Protein AF-A0A9J6D4Z3-F1 (afdb_monomer_lite)

pLDDT: mean 75.04, std 17.26, range [39.91, 96.88]

Radius of gyration: 30.65 Å; chains: 1; bounding box: 66×46×68 Å

Organism: Rhipicephalus microplus (NCBI:txid6941)

Secondary structure (DSSP, 8-state):
-PPP----HHHHHHHHHHHHHT--HHHHHHHHHHTTPPPPTT-SS--S--TTHHHHHHHHHHHHHHHHHHHHTT--S---HHHHHTTTTTS--S----HHHHHHHHHTT-S-------------------HHHHHHHHHHHHHHHHHTT-GGGGSS--

Structure (mmCIF, N/CA/C/O backbone):
data_AF-A0A9J6D4Z3-F1
#
_entry.id   AF-A0A9J6D4Z3-F1
#
loop_
_atom_site.group_PDB
_atom_site.id
_atom_site.type_symbol
_atom_site.label_atom_id
_atom_site.label_alt_id
_atom_site.label_comp_id
_atom_site.label_asym_id
_atom_site.label_entity_id
_atom_site.label_seq_id
_atom_site.pdbx_PDB_ins_code
_atom_site.Cartn_x
_atom_site.Cartn_y
_atom_site.Cartn_z
_atom_site.occupancy
_atom_site.B_iso_or_equiv
_atom_site.auth_seq_id
_atom_site.auth_comp_id
_atom_site.auth_asym_id
_atom_site.auth_atom_id
_atom_site.pdbx_PDB_model_num
ATOM 1 N N . MET A 1 1 ? -3.304 27.125 -23.937 1.00 50.19 1 MET A N 1
ATOM 2 C CA . MET A 1 1 ? -2.753 26.036 -24.771 1.00 50.19 1 MET A CA 1
ATOM 3 C C . MET A 1 1 ? -2.036 25.082 -23.822 1.00 50.19 1 MET A C 1
ATOM 5 O O . MET A 1 1 ? -0.996 25.452 -23.295 1.00 50.19 1 MET A O 1
ATOM 9 N N . GLY A 1 2 ? -2.666 23.962 -23.455 1.00 67.94 2 GLY A N 1
ATOM 10 C CA . GLY A 1 2 ? -2.079 22.982 -22.531 1.00 67.94 2 GLY A CA 1
ATOM 11 C C . GLY A 1 2 ? -1.105 22.073 -23.277 1.00 67.94 2 GLY A C 1
ATOM 12 O O . GLY A 1 2 ? -1.383 21.699 -24.413 1.00 67.94 2 GLY A O 1
ATOM 13 N N . LYS A 1 3 ? 0.045 21.757 -22.677 1.00 78.38 3 LYS A N 1
ATOM 14 C CA . LYS A 1 3 ? 0.968 20.759 -23.231 1.00 78.38 3 LYS A CA 1
ATOM 15 C C . LYS A 1 3 ? 0.417 19.370 -22.903 1.00 78.38 3 LYS A C 1
ATOM 17 O O . LYS A 1 3 ? 0.170 19.091 -21.733 1.00 78.38 3 LYS A O 1
ATOM 22 N N . LEU A 1 4 ? 0.217 18.534 -23.919 1.00 71.75 4 LEU A N 1
ATOM 23 C CA . LEU A 1 4 ? -0.018 17.103 -23.739 1.00 71.75 4 LEU A CA 1
ATOM 24 C C . LEU A 1 4 ? 1.336 16.418 -23.559 1.00 71.75 4 LEU A C 1
ATOM 26 O O . LEU A 1 4 ? 2.233 16.603 -24.380 1.00 71.75 4 LEU A O 1
ATOM 30 N N . PHE A 1 5 ? 1.477 15.663 -22.475 1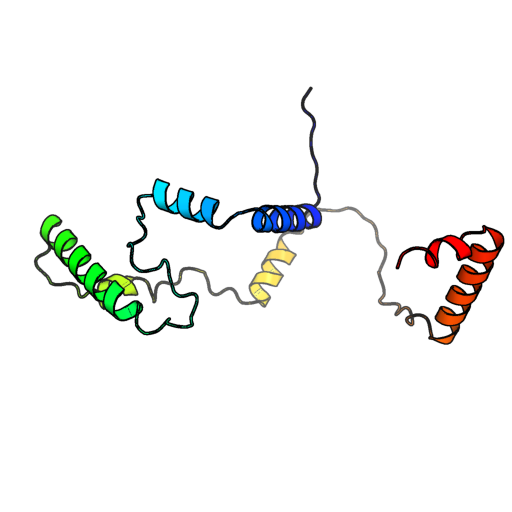.00 82.88 5 PHE A N 1
ATOM 31 C CA . PHE A 1 5 ? 2.628 14.804 -22.233 1.00 82.88 5 PHE A CA 1
ATOM 32 C C . PHE A 1 5 ? 2.189 13.366 -22.490 1.00 82.88 5 PHE A C 1
ATOM 34 O O . PHE A 1 5 ? 1.307 12.861 -21.801 1.00 82.88 5 PHE A O 1
ATOM 41 N N . SER A 1 6 ? 2.776 12.735 -23.502 1.00 88.19 6 SER A N 1
ATOM 42 C CA . SER A 1 6 ? 2.633 11.307 -23.773 1.00 88.19 6 SER A CA 1
ATOM 43 C C . SER A 1 6 ? 3.906 10.603 -23.319 1.00 88.19 6 SER A C 1
ATOM 45 O O . SER A 1 6 ? 4.999 10.994 -23.730 1.00 88.19 6 SER A O 1
ATOM 47 N N . ILE A 1 7 ? 3.759 9.591 -22.472 1.00 92.31 7 ILE A N 1
ATOM 48 C CA . ILE A 1 7 ? 4.829 8.694 -22.035 1.00 92.31 7 ILE A CA 1
ATOM 49 C C . ILE A 1 7 ? 4.406 7.267 -22.388 1.00 92.31 7 ILE A C 1
ATOM 51 O O . ILE A 1 7 ? 3.217 6.950 -22.345 1.00 92.31 7 ILE A O 1
ATOM 55 N N . ASP A 1 8 ? 5.354 6.433 -22.797 1.00 94.25 8 ASP A N 1
ATOM 56 C CA . ASP A 1 8 ? 5.100 5.019 -23.053 1.00 94.25 8 ASP A CA 1
ATOM 57 C C . ASP A 1 8 ? 4.963 4.234 -21.734 1.00 94.25 8 ASP A C 1
ATOM 59 O O . ASP A 1 8 ? 5.244 4.732 -20.636 1.00 94.25 8 ASP A O 1
ATOM 63 N N . LEU A 1 9 ? 4.482 2.990 -21.820 1.00 95.31 9 LEU A N 1
ATOM 64 C CA . LEU A 1 9 ? 4.280 2.152 -20.636 1.00 95.31 9 LEU A CA 1
ATOM 65 C C . LEU A 1 9 ? 5.600 1.918 -19.887 1.00 95.31 9 LEU A C 1
ATOM 67 O O . LEU A 1 9 ? 5.646 2.033 -18.664 1.00 95.31 9 LEU A O 1
ATOM 71 N N . ILE A 1 10 ? 6.686 1.655 -20.618 1.00 96.06 10 ILE A N 1
ATOM 72 C CA . ILE A 1 10 ? 8.002 1.419 -20.016 1.00 96.06 10 ILE A CA 1
ATOM 73 C C . ILE A 1 10 ? 8.542 2.674 -19.320 1.00 96.06 10 ILE A C 1
ATOM 75 O O . ILE A 1 10 ? 9.024 2.603 -18.190 1.00 96.06 10 ILE A O 1
ATOM 79 N N . GLY A 1 11 ? 8.372 3.848 -19.928 1.00 94.88 11 GLY A N 1
ATOM 80 C CA . GLY A 1 11 ? 8.709 5.129 -19.330 1.00 94.88 11 GLY A CA 1
ATOM 81 C C . GLY A 1 11 ? 7.862 5.421 -18.101 1.00 94.88 11 GLY A C 1
ATOM 82 O O . GLY A 1 11 ? 8.380 5.975 -17.136 1.00 94.88 11 GLY A O 1
ATOM 83 N N . THR A 1 12 ? 6.598 4.995 -18.081 1.00 96.12 12 THR A N 1
ATOM 84 C CA . THR A 1 12 ? 5.736 5.099 -16.894 1.00 96.12 12 THR A CA 1
ATOM 85 C C . THR A 1 12 ? 6.270 4.245 -15.746 1.00 96.12 12 THR A C 1
ATOM 87 O O . THR A 1 12 ? 6.355 4.730 -14.620 1.00 96.12 12 THR A O 1
ATOM 90 N N . ILE A 1 13 ? 6.687 3.005 -16.021 1.00 96.62 13 ILE A N 1
ATOM 91 C CA . ILE A 1 13 ? 7.276 2.107 -15.014 1.00 96.62 13 ILE A CA 1
ATOM 92 C C . ILE A 1 13 ? 8.565 2.710 -14.453 1.00 96.62 13 ILE A C 1
ATOM 94 O O . ILE A 1 13 ? 8.722 2.807 -13.237 1.00 96.62 13 ILE A O 1
ATOM 98 N N . HIS A 1 14 ? 9.458 3.187 -15.322 1.00 96.31 14 HIS A N 1
ATOM 99 C CA . HIS A 1 14 ? 10.692 3.838 -14.884 1.00 96.31 14 HIS A CA 1
ATOM 100 C C . HIS A 1 14 ? 10.390 5.106 -14.077 1.00 96.31 14 HIS A C 1
ATOM 102 O O . HIS A 1 14 ? 10.991 5.336 -13.031 1.00 96.31 14 HIS A O 1
ATOM 108 N N . LEU A 1 15 ? 9.430 5.924 -14.516 1.00 95.19 15 LEU A N 1
ATOM 109 C CA . LEU A 1 15 ? 9.026 7.135 -13.808 1.00 95.19 15 LEU A CA 1
ATOM 110 C C . LEU A 1 15 ? 8.488 6.818 -12.409 1.00 95.19 15 LEU A C 1
ATOM 112 O O . LEU A 1 15 ? 8.834 7.523 -11.460 1.00 95.19 15 LEU A O 1
ATOM 116 N N . LEU A 1 16 ? 7.682 5.765 -12.266 1.00 96.12 16 LEU A N 1
ATOM 117 C CA . LEU A 1 16 ? 7.195 5.289 -10.971 1.00 96.12 16 LEU A CA 1
ATOM 118 C C . LEU A 1 16 ? 8.354 4.851 -10.076 1.00 96.12 16 LEU A C 1
ATOM 120 O O . LEU A 1 16 ? 8.440 5.302 -8.935 1.00 96.12 16 LEU A O 1
ATOM 124 N N . GLU A 1 17 ? 9.278 4.048 -10.603 1.00 96.88 17 GLU A N 1
ATOM 125 C CA . GLU A 1 17 ? 10.452 3.588 -9.862 1.00 96.88 17 GLU A CA 1
ATOM 126 C C . GLU A 1 17 ? 11.306 4.769 -9.368 1.00 96.88 17 GLU A C 1
ATOM 128 O O . GLU A 1 17 ? 11.635 4.862 -8.182 1.00 96.88 17 GLU A O 1
ATOM 133 N N . TYR A 1 18 ? 11.626 5.718 -10.253 1.00 96.25 18 TYR A N 1
ATOM 134 C CA . TYR A 1 18 ? 12.398 6.913 -9.905 1.00 96.25 18 TYR A CA 1
ATOM 135 C C . TYR A 1 18 ? 11.670 7.820 -8.916 1.00 96.25 18 TYR A C 1
ATOM 137 O O . TYR A 1 18 ? 12.312 8.452 -8.075 1.00 96.25 18 TYR A O 1
ATOM 145 N N . SER A 1 19 ? 10.346 7.910 -9.012 1.00 95.25 19 SER A N 1
ATOM 146 C CA . SER A 1 19 ? 9.540 8.685 -8.070 1.00 95.25 19 SER A CA 1
ATOM 147 C C . SER A 1 19 ? 9.562 8.038 -6.689 1.00 95.25 19 SER A C 1
ATOM 149 O O . SER A 1 19 ? 9.760 8.729 -5.694 1.00 95.25 19 SER A O 1
ATOM 151 N N . TRP A 1 20 ? 9.440 6.710 -6.620 1.00 94.38 20 TRP A N 1
ATOM 152 C CA . TRP A 1 20 ? 9.453 5.973 -5.360 1.00 94.38 20 TRP A CA 1
ATOM 153 C C . TRP A 1 20 ? 10.805 6.050 -4.648 1.00 94.38 20 TRP A C 1
ATOM 155 O O . TRP A 1 20 ? 10.858 6.268 -3.442 1.00 94.38 20 TRP A O 1
ATOM 165 N N . ARG A 1 21 ? 11.914 5.983 -5.395 1.00 94.62 21 ARG A N 1
ATOM 166 C CA . ARG A 1 21 ? 13.274 6.160 -4.848 1.00 94.62 21 ARG A CA 1
ATOM 167 C C . ARG A 1 21 ? 13.514 7.537 -4.219 1.00 94.62 21 ARG A C 1
ATOM 169 O O . ARG A 1 21 ? 14.431 7.675 -3.417 1.00 94.62 21 ARG A O 1
ATOM 176 N N . GLN A 1 22 ? 12.734 8.550 -4.595 1.00 93.69 22 GLN A N 1
ATOM 177 C CA . GLN A 1 22 ? 12.821 9.899 -4.027 1.00 93.69 22 GLN A CA 1
ATOM 178 C C . GLN A 1 22 ? 11.955 10.081 -2.775 1.00 93.69 22 GLN A C 1
ATOM 180 O O . GLN A 1 22 ? 12.027 11.127 -2.132 1.00 93.69 22 GLN A O 1
ATOM 185 N N . VAL A 1 23 ? 11.133 9.093 -2.417 1.00 94.94 23 VAL A N 1
ATOM 186 C CA . VAL A 1 23 ? 10.337 9.144 -1.192 1.00 94.94 23 VAL A CA 1
ATOM 187 C C . VAL A 1 23 ? 11.258 8.900 -0.000 1.00 94.94 23 VAL A C 1
ATOM 189 O O . VAL A 1 23 ? 11.746 7.795 0.223 1.00 94.94 23 VAL A O 1
ATOM 192 N N . GLU A 1 24 ? 11.492 9.945 0.787 1.00 93.00 24 GLU A N 1
ATOM 193 C CA . GLU A 1 24 ? 12.266 9.841 2.023 1.00 93.00 24 GLU A CA 1
ATOM 194 C C . GLU A 1 24 ? 11.457 9.169 3.143 1.00 93.00 24 GLU A C 1
ATOM 196 O O . GLU A 1 24 ? 10.234 9.315 3.225 1.00 93.00 24 GLU A O 1
ATOM 201 N N . ALA A 1 25 ? 12.145 8.519 4.087 1.00 89.94 25 ALA A N 1
ATOM 202 C CA . ALA A 1 25 ? 11.514 7.936 5.275 1.00 89.94 25 ALA A CA 1
ATOM 203 C C . ALA A 1 25 ? 10.693 8.971 6.074 1.00 89.94 25 ALA A C 1
ATOM 205 O O . ALA A 1 25 ? 9.622 8.662 6.594 1.00 89.94 25 ALA A O 1
ATOM 206 N N . THR A 1 26 ? 11.142 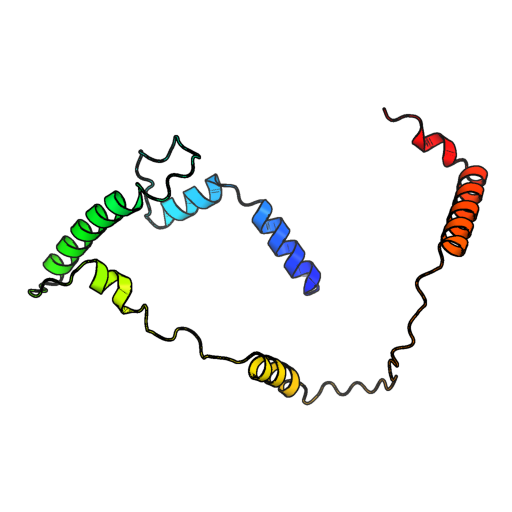10.228 6.097 1.00 91.38 26 THR A N 1
ATOM 207 C CA . THR A 1 26 ? 10.430 11.369 6.696 1.00 91.38 26 THR A CA 1
ATOM 208 C C . THR A 1 26 ? 9.089 11.643 6.009 1.00 91.38 26 THR A C 1
ATOM 210 O O . THR A 1 26 ? 8.104 11.976 6.670 1.00 91.38 26 THR A O 1
ATOM 213 N N . THR A 1 27 ? 9.016 11.475 4.685 1.00 92.44 27 THR A N 1
ATOM 214 C CA . THR A 1 27 ? 7.776 11.624 3.910 1.00 92.44 27 THR A CA 1
ATOM 215 C C . THR A 1 27 ? 6.776 10.550 4.316 1.00 92.44 27 THR A C 1
ATOM 217 O O . THR A 1 27 ? 5.624 10.868 4.612 1.00 92.44 27 THR A O 1
ATOM 220 N N . VAL A 1 28 ? 7.231 9.299 4.425 1.00 90.00 28 VAL A N 1
ATOM 221 C CA . VAL A 1 28 ? 6.405 8.179 4.896 1.00 90.00 28 VAL A CA 1
ATOM 222 C C . VAL A 1 28 ? 5.921 8.438 6.324 1.00 90.00 28 VAL A C 1
ATOM 224 O O . VAL A 1 28 ? 4.718 8.423 6.576 1.00 90.00 28 VAL A O 1
ATOM 227 N N . GLN A 1 29 ? 6.823 8.788 7.242 1.00 88.44 29 GLN A N 1
ATOM 228 C CA . GLN A 1 29 ? 6.493 9.091 8.637 1.00 88.44 29 GLN A CA 1
ATOM 229 C C . GLN A 1 29 ? 5.431 10.195 8.762 1.00 88.44 29 GLN A C 1
ATOM 231 O O . GLN A 1 29 ? 4.483 10.075 9.540 1.00 88.44 29 GLN A O 1
ATOM 236 N N . ASN A 1 30 ? 5.548 11.262 7.970 1.00 88.62 30 ASN A N 1
ATOM 237 C CA . ASN A 1 30 ? 4.577 12.354 7.960 1.00 88.62 30 ASN A CA 1
ATOM 238 C C . ASN A 1 30 ? 3.200 11.914 7.441 1.00 88.62 30 ASN A C 1
ATOM 240 O O . ASN A 1 30 ? 2.182 12.391 7.948 1.00 88.62 30 ASN A O 1
ATOM 244 N N . CYS A 1 31 ? 3.143 11.002 6.467 1.00 90.31 31 CYS A N 1
ATOM 245 C CA . CYS A 1 31 ? 1.889 10.409 6.002 1.00 90.31 31 CYS A CA 1
ATOM 246 C C . CYS A 1 31 ? 1.211 9.585 7.105 1.00 90.31 31 CYS A C 1
ATOM 248 O O . CYS A 1 31 ? 0.029 9.804 7.370 1.00 90.31 31 CYS A O 1
ATOM 250 N N . PHE A 1 32 ? 1.959 8.726 7.807 1.00 89.19 32 PHE A N 1
ATOM 251 C CA . PHE A 1 32 ? 1.443 7.966 8.954 1.00 89.19 32 PHE A CA 1
ATOM 252 C C . PHE A 1 32 ? 0.920 8.892 10.057 1.00 89.19 32 PHE A C 1
ATOM 254 O O . PHE A 1 32 ? -0.213 8.734 10.513 1.00 89.19 32 PHE A O 1
ATOM 261 N N . LYS A 1 33 ? 1.679 9.942 10.391 1.00 88.94 33 LYS A N 1
ATOM 262 C CA . LYS A 1 33 ? 1.261 10.956 11.366 1.00 88.94 33 LYS A CA 1
ATOM 263 C C . LYS A 1 33 ? -0.049 11.639 10.969 1.00 88.94 33 LYS A C 1
ATOM 265 O O . LYS A 1 33 ? -0.917 11.845 11.812 1.00 88.94 33 LYS A O 1
ATOM 270 N N . ARG A 1 34 ? -0.209 12.001 9.691 1.00 88.50 34 ARG A N 1
ATOM 271 C CA . ARG A 1 34 ? -1.443 12.623 9.176 1.00 88.50 34 ARG A CA 1
ATOM 272 C C . ARG A 1 34 ? -2.639 11.676 9.182 1.00 88.50 34 ARG A C 1
ATOM 274 O O . ARG A 1 34 ? -3.759 12.154 9.319 1.00 88.50 34 ARG A O 1
ATOM 281 N N . ALA A 1 35 ? -2.410 10.376 9.039 1.00 88.19 35 ALA A N 1
ATOM 282 C CA . ALA A 1 35 ? -3.447 9.354 9.136 1.00 88.19 35 ALA A CA 1
ATOM 283 C C . ALA A 1 35 ? -3.830 9.014 10.592 1.00 88.19 35 ALA A C 1
ATOM 285 O O . ALA A 1 35 ? -4.732 8.214 10.810 1.00 88.19 35 ALA A O 1
ATOM 286 N N . GLY A 1 36 ? -3.187 9.642 11.585 1.00 83.50 36 GLY A N 1
ATOM 287 C CA . GLY A 1 36 ? -3.470 9.421 13.005 1.00 83.50 36 GLY A CA 1
ATOM 288 C C . GLY A 1 36 ? -2.656 8.293 13.637 1.00 83.50 36 GLY A C 1
ATOM 289 O O . GLY A 1 36 ? -2.834 8.015 14.818 1.00 83.50 36 GLY A O 1
ATOM 290 N N . PHE A 1 37 ? -1.727 7.682 12.896 1.00 82.56 37 PHE A N 1
ATOM 291 C CA . PHE A 1 37 ? -0.783 6.721 13.455 1.00 82.56 37 PHE A CA 1
ATOM 292 C C . PHE A 1 37 ? 0.368 7.477 14.129 1.00 82.56 37 PHE A C 1
ATOM 294 O O . PHE A 1 37 ? 1.127 8.200 13.478 1.00 82.56 37 PHE A O 1
ATOM 301 N N . SER A 1 38 ? 0.506 7.328 15.444 1.00 76.81 38 SER A N 1
ATOM 302 C CA . SER A 1 38 ? 1.674 7.810 16.183 1.00 76.81 38 SER A CA 1
ATOM 303 C C . SER A 1 38 ? 2.701 6.695 16.317 1.00 76.81 38 SER A C 1
ATOM 305 O O . SER A 1 38 ? 2.356 5.595 16.739 1.00 76.81 38 SER A O 1
ATOM 307 N N . MET A 1 39 ? 3.966 6.991 16.020 1.00 63.47 39 MET A N 1
ATOM 308 C CA . MET A 1 39 ? 5.060 6.098 16.400 1.00 63.47 39 MET A CA 1
ATOM 309 C C . MET A 1 39 ? 5.189 6.092 17.923 1.00 63.47 39 MET A C 1
ATOM 311 O O . MET A 1 39 ? 5.256 7.157 18.545 1.00 63.47 39 MET A O 1
ATOM 315 N N . CYS A 1 40 ? 5.199 4.902 18.520 1.00 56.81 40 CYS A N 1
ATOM 316 C CA . CYS A 1 40 ? 5.529 4.748 19.927 1.00 56.81 40 CYS A CA 1
ATOM 317 C C . CYS A 1 40 ? 7.019 5.085 20.090 1.00 56.81 40 CYS A C 1
ATOM 319 O O . CYS A 1 40 ? 7.840 4.693 19.266 1.00 56.81 40 CYS A O 1
ATOM 321 N N . ALA A 1 41 ? 7.387 5.847 21.119 1.00 54.62 41 ALA A N 1
ATOM 322 C CA . ALA A 1 41 ? 8.738 6.399 21.284 1.00 54.62 41 ALA A CA 1
ATOM 323 C C . ALA A 1 41 ? 9.844 5.350 21.577 1.00 54.62 41 ALA A C 1
ATOM 325 O O . ALA A 1 41 ? 10.929 5.728 22.012 1.00 54.62 41 ALA A O 1
ATOM 326 N N . GLY A 1 42 ? 9.573 4.056 21.373 1.00 53.44 42 GLY A N 1
ATOM 327 C CA . GLY A 1 42 ? 10.490 2.944 21.632 1.00 53.44 42 GLY A CA 1
ATOM 328 C C . GLY A 1 42 ? 11.324 2.485 20.432 1.00 53.44 42 GLY A C 1
ATOM 329 O O . GLY A 1 42 ? 12.358 1.868 20.646 1.00 53.44 42 GLY A O 1
ATOM 330 N N . ASP A 1 43 ? 10.944 2.824 19.196 1.00 51.38 43 ASP A N 1
ATOM 331 C CA . ASP A 1 43 ? 11.524 2.191 17.991 1.00 51.38 43 ASP A CA 1
ATOM 332 C C . ASP A 1 43 ? 12.635 3.015 17.314 1.00 51.38 43 ASP A C 1
ATOM 334 O O . ASP A 1 43 ? 13.004 2.770 16.167 1.00 51.38 43 ASP A O 1
ATOM 338 N N . ALA A 1 44 ? 13.157 4.043 17.987 1.00 51.94 44 ALA A N 1
ATOM 339 C CA . ALA A 1 44 ? 14.130 4.956 17.385 1.00 51.94 44 ALA A CA 1
ATOM 340 C C . ALA A 1 44 ? 15.585 4.452 17.423 1.00 51.94 44 ALA A C 1
ATOM 342 O O . ALA A 1 44 ? 16.458 5.160 16.924 1.00 51.94 44 ALA A O 1
ATOM 343 N N . ASP A 1 45 ? 15.861 3.278 18.002 1.00 47.38 45 ASP A N 1
ATOM 344 C CA . ASP A 1 45 ? 17.240 2.829 18.224 1.00 47.38 45 ASP A CA 1
ATOM 345 C C . ASP A 1 45 ? 17.391 1.298 18.194 1.00 47.38 45 ASP A C 1
ATOM 347 O O . ASP A 1 45 ? 17.903 0.716 19.139 1.00 47.38 45 ASP A O 1
ATOM 351 N N . ASP A 1 46 ? 16.936 0.622 17.132 1.00 43.25 46 ASP A N 1
ATOM 352 C CA . ASP A 1 46 ? 17.637 -0.589 16.675 1.00 43.25 46 ASP A CA 1
ATOM 353 C C . ASP A 1 46 ? 17.238 -0.981 15.245 1.00 43.25 46 ASP A C 1
ATOM 355 O O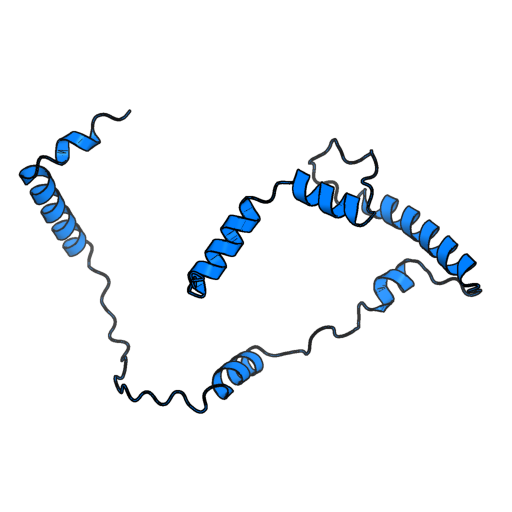 . ASP A 1 46 ? 16.146 -1.482 14.981 1.00 43.25 46 ASP A O 1
ATOM 359 N N . ALA A 1 47 ? 18.151 -0.788 14.294 1.00 49.69 47 ALA A N 1
ATOM 360 C CA . ALA A 1 47 ? 18.086 -1.433 12.984 1.00 49.69 47 ALA A CA 1
ATOM 361 C C . ALA A 1 47 ? 18.692 -2.846 13.082 1.00 49.69 47 ALA A C 1
ATOM 363 O O . ALA A 1 47 ? 19.604 -3.193 12.329 1.00 49.69 47 ALA A O 1
ATOM 364 N N . SER A 1 48 ? 18.215 -3.638 14.042 1.00 42.72 48 SER A N 1
ATOM 365 C CA . SER A 1 48 ? 18.642 -5.013 14.284 1.00 42.72 48 SER A CA 1
ATOM 366 C C . SER A 1 48 ? 17.420 -5.918 14.323 1.00 42.72 48 SER A C 1
ATOM 368 O O . SER A 1 48 ? 16.507 -5.691 15.115 1.00 42.72 48 SER A O 1
ATOM 370 N N . ASP A 1 49 ? 17.435 -6.908 13.428 1.00 44.78 49 ASP A N 1
ATOM 371 C CA . ASP A 1 49 ? 16.693 -8.179 13.334 1.00 44.78 49 ASP A CA 1
ATOM 372 C C . ASP A 1 49 ? 15.942 -8.675 14.597 1.00 44.78 49 ASP A C 1
ATOM 374 O O . ASP A 1 49 ? 16.122 -9.795 15.072 1.00 44.78 49 ASP A O 1
ATOM 378 N N . THR A 1 50 ? 15.022 -7.874 15.128 1.00 45.31 50 THR A N 1
ATOM 379 C CA . THR A 1 50 ? 14.184 -8.225 16.280 1.00 45.31 50 THR A CA 1
ATOM 380 C C . THR A 1 50 ? 12.732 -8.264 15.828 1.00 45.31 50 THR A C 1
ATOM 382 O O . THR A 1 50 ? 11.895 -7.508 16.295 1.00 45.31 50 THR A O 1
ATOM 385 N N . ILE A 1 51 ? 12.427 -9.133 14.864 1.00 51.44 51 ILE A N 1
ATOM 386 C CA . ILE A 1 51 ? 11.048 -9.369 14.398 1.00 51.44 51 ILE A CA 1
ATOM 387 C C . ILE A 1 51 ? 10.237 -10.171 15.440 1.00 51.44 51 ILE A C 1
ATOM 389 O O . ILE A 1 51 ? 9.010 -10.182 15.397 1.00 51.44 51 ILE A O 1
ATOM 393 N N . ASP A 1 52 ? 10.902 -10.799 16.415 1.00 50.72 52 ASP A N 1
ATOM 394 C CA . ASP A 1 52 ? 10.260 -11.762 17.320 1.00 50.72 52 ASP A CA 1
ATOM 395 C C . ASP A 1 52 ? 9.707 -11.131 18.618 1.00 50.72 52 ASP A C 1
ATOM 397 O O . ASP A 1 52 ? 8.625 -11.489 19.074 1.00 50.72 52 ASP A O 1
ATOM 401 N N . GLN A 1 53 ? 10.380 -10.123 19.193 1.00 49.50 53 GLN A N 1
ATOM 402 C CA . GLN A 1 53 ? 9.976 -9.542 20.493 1.00 49.50 53 GLN A CA 1
ATOM 403 C C . GLN A 1 53 ? 8.953 -8.400 20.392 1.00 49.50 53 GLN A C 1
ATOM 405 O O . GLN A 1 53 ? 8.295 -8.062 21.375 1.00 49.50 53 GLN A O 1
ATOM 410 N N . THR A 1 54 ? 8.787 -7.803 19.213 1.00 54.16 54 THR A N 1
ATOM 411 C CA . THR A 1 54 ? 7.817 -6.722 18.977 1.00 54.16 54 THR A CA 1
ATOM 412 C C . THR A 1 54 ? 6.399 -7.257 18.797 1.00 54.16 54 THR A C 1
ATOM 414 O O . THR A 1 54 ? 5.444 -6.543 19.091 1.00 54.16 54 THR A O 1
ATOM 417 N N . SER A 1 55 ? 6.238 -8.511 18.351 1.00 59.28 55 SER A N 1
ATOM 418 C CA . SER A 1 55 ? 4.912 -9.073 18.059 1.00 59.28 55 SER A CA 1
ATOM 419 C C . SER A 1 55 ? 4.069 -9.280 19.323 1.00 59.28 55 SER A C 1
ATOM 421 O O . SER A 1 55 ? 2.899 -8.908 19.336 1.00 59.28 55 SER A O 1
ATOM 423 N N . GLU A 1 56 ? 4.671 -9.755 20.420 1.00 61.34 56 GLU A N 1
ATOM 424 C CA . GLU A 1 56 ? 3.955 -9.999 21.680 1.00 61.34 56 GLU A CA 1
ATOM 425 C C . GLU A 1 56 ? 3.493 -8.694 22.352 1.00 61.34 56 GLU A C 1
ATOM 427 O O . GLU A 1 56 ? 2.381 -8.615 22.874 1.00 61.34 56 GLU A O 1
ATOM 432 N N . ILE A 1 57 ? 4.320 -7.643 22.302 1.00 61.38 57 ILE A N 1
ATOM 433 C CA . ILE A 1 57 ? 3.998 -6.329 22.883 1.00 61.38 57 ILE A CA 1
ATOM 434 C C . ILE A 1 57 ? 2.878 -5.644 22.088 1.00 61.38 57 ILE A C 1
ATOM 436 O O . ILE A 1 57 ? 1.974 -5.042 22.675 1.00 61.38 57 ILE A O 1
ATOM 440 N N . VAL A 1 58 ? 2.915 -5.748 20.755 1.00 68.56 58 VAL A N 1
ATOM 441 C CA . VAL A 1 58 ? 1.864 -5.218 19.876 1.00 68.56 58 VAL A CA 1
ATOM 442 C C . VAL A 1 58 ? 0.555 -5.982 20.084 1.00 68.56 58 VAL A C 1
ATOM 444 O O . VAL A 1 58 ? -0.493 -5.351 20.222 1.00 68.56 58 VAL A O 1
ATOM 447 N N . ASP A 1 59 ? 0.603 -7.309 20.204 1.00 74.12 59 ASP A N 1
ATOM 448 C CA . ASP A 1 59 ? -0.587 -8.135 20.422 1.00 74.12 59 ASP A CA 1
ATOM 449 C C . ASP A 1 59 ? -1.291 -7.814 21.754 1.00 74.12 59 ASP A C 1
ATOM 451 O O . ASP A 1 59 ? -2.520 -7.781 21.796 1.00 74.12 59 ASP A O 1
ATOM 455 N N . GLU A 1 60 ? -0.565 -7.513 22.837 1.00 78.00 60 GLU A N 1
ATOM 456 C CA . GLU A 1 60 ? -1.181 -7.095 24.112 1.00 78.00 60 GLU A CA 1
ATOM 457 C C . GLU A 1 60 ? -1.842 -5.707 24.043 1.00 78.00 60 GLU A C 1
ATOM 459 O O . GLU A 1 60 ? -2.954 -5.507 24.550 1.00 78.00 60 GLU A O 1
ATOM 464 N N . ALA A 1 61 ? -1.211 -4.742 23.368 1.00 80.69 61 ALA A N 1
ATOM 465 C CA . ALA A 1 61 ? -1.816 -3.430 23.141 1.00 80.69 61 ALA A CA 1
ATOM 466 C C . ALA A 1 61 ? -3.087 -3.542 22.279 1.00 80.69 61 ALA A C 1
ATOM 468 O O . ALA A 1 61 ? -4.111 -2.922 22.578 1.00 80.69 61 ALA A O 1
ATOM 469 N N . CYS A 1 62 ? -3.057 -4.385 21.246 1.00 83.06 62 CYS A N 1
ATOM 470 C CA . CYS A 1 62 ? -4.201 -4.630 20.379 1.00 83.06 62 CYS A CA 1
ATOM 471 C C . CYS A 1 62 ? -5.336 -5.390 21.082 1.00 83.06 62 CYS A C 1
ATOM 473 O O . CYS A 1 62 ? -6.501 -5.062 20.857 1.00 83.06 62 CYS A O 1
ATOM 475 N N . LYS A 1 63 ? -5.033 -6.337 21.982 1.00 85.69 63 LYS A N 1
ATOM 476 C CA . LYS A 1 63 ? -6.037 -6.978 22.856 1.00 85.69 63 LYS A CA 1
ATOM 477 C C . LYS A 1 63 ? -6.761 -5.954 23.725 1.00 85.69 63 LYS A C 1
ATOM 479 O O . LYS A 1 63 ? -7.984 -6.008 23.836 1.00 85.69 63 LYS A O 1
ATOM 484 N N . THR A 1 64 ? -6.016 -5.013 24.305 1.00 85.69 64 THR A N 1
ATOM 485 C CA . THR A 1 64 ? -6.579 -3.952 25.155 1.00 85.69 64 THR A CA 1
ATOM 486 C C . THR A 1 64 ? -7.510 -3.041 24.354 1.00 85.69 64 THR A C 1
ATOM 488 O O . THR A 1 64 ? -8.651 -2.825 24.753 1.00 85.69 64 THR A O 1
ATOM 491 N N . LEU A 1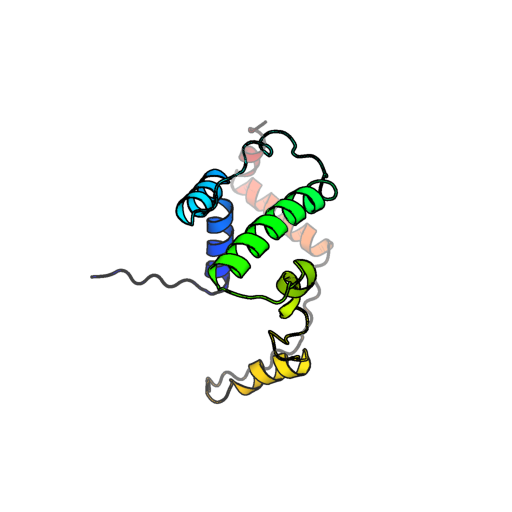 65 ? -7.071 -2.584 23.177 1.00 87.75 65 LEU A N 1
ATOM 492 C CA . LEU A 1 65 ? -7.893 -1.764 22.280 1.00 87.75 65 LEU A CA 1
ATOM 493 C C . LEU A 1 65 ? -9.151 -2.498 21.804 1.00 87.75 65 LEU A C 1
ATOM 495 O O . LEU A 1 65 ? -10.229 -1.908 21.757 1.00 87.75 65 LEU A O 1
ATOM 499 N N . LEU A 1 66 ? -9.038 -3.786 21.466 1.00 88.62 66 LEU A N 1
ATOM 500 C CA . LEU A 1 66 ? -10.191 -4.589 21.066 1.00 88.62 66 LEU A CA 1
ATOM 501 C C . LEU A 1 66 ? -11.212 -4.692 22.206 1.00 88.62 66 LEU A C 1
ATOM 503 O O . LEU A 1 66 ? -12.405 -4.534 21.960 1.00 88.62 66 LEU A O 1
ATOM 507 N N . ALA A 1 67 ? -10.761 -4.908 23.444 1.00 86.62 67 ALA A N 1
ATOM 508 C CA . ALA A 1 67 ? -11.643 -4.961 24.607 1.00 86.62 67 ALA A CA 1
ATOM 509 C C . ALA A 1 67 ? -12.404 -3.639 24.820 1.00 86.62 67 ALA A C 1
ATOM 511 O O . ALA A 1 67 ? -13.619 -3.669 25.012 1.00 86.62 67 ALA A O 1
ATOM 512 N N . GLU A 1 68 ? -11.725 -2.491 24.706 1.00 88.62 68 GLU A N 1
ATOM 513 C CA . GLU A 1 68 ? -12.360 -1.165 24.798 1.00 88.62 68 GLU A CA 1
ATOM 514 C C . GLU A 1 68 ? -13.424 -0.960 23.708 1.00 88.62 68 GLU A C 1
ATOM 516 O O . GLU A 1 68 ? -14.530 -0.488 23.981 1.00 88.62 68 GLU A O 1
ATOM 521 N N . VAL A 1 69 ? -13.124 -1.355 22.467 1.00 88.25 69 VAL A N 1
ATOM 522 C CA . VAL A 1 69 ? -14.067 -1.250 21.343 1.00 88.25 69 VAL A CA 1
ATOM 523 C C . VAL A 1 69 ? -15.284 -2.152 21.552 1.00 88.25 69 VAL A C 1
ATOM 525 O O . VAL A 1 69 ? -16.410 -1.708 21.326 1.00 88.25 69 VAL A O 1
ATOM 528 N N . LEU A 1 70 ? -15.088 -3.398 21.991 1.00 89.38 70 LEU A N 1
ATOM 529 C CA . LEU A 1 70 ? -16.187 -4.332 22.262 1.00 89.38 70 LEU A CA 1
ATOM 530 C C . LEU A 1 70 ? -17.095 -3.820 23.387 1.00 89.38 70 LEU A C 1
ATOM 532 O O . LEU A 1 70 ? -18.320 -3.895 23.261 1.00 89.38 70 LEU A O 1
ATOM 536 N N . GLU A 1 71 ? -16.513 -3.231 24.435 1.00 87.81 71 GLU A N 1
ATOM 537 C CA . GLU A 1 71 ? -17.256 -2.594 25.525 1.00 87.81 71 GLU A CA 1
ATOM 538 C C . GLU A 1 71 ? -18.096 -1.413 25.016 1.00 87.81 71 GLU A C 1
ATOM 540 O O . GLU A 1 71 ? -19.293 -1.336 25.300 1.00 87.81 71 GLU A O 1
ATOM 545 N N . TRP A 1 72 ? -17.517 -0.526 24.200 1.00 87.94 72 TRP A N 1
ATOM 546 C CA . TRP A 1 72 ? -18.243 0.607 23.610 1.00 87.94 72 TRP A CA 1
ATOM 547 C C . TRP A 1 72 ? -19.379 0.181 22.679 1.00 87.94 72 TRP A C 1
ATOM 549 O O . TRP A 1 72 ? -20.399 0.866 22.596 1.00 87.94 72 TRP A O 1
ATOM 559 N N . GLN A 1 73 ? -19.220 -0.943 21.983 1.00 87.06 73 GLN A N 1
ATOM 560 C CA . GLN A 1 73 ? -20.238 -1.508 21.095 1.00 87.06 73 GLN A CA 1
ATOM 561 C C . GLN A 1 73 ? -21.305 -2.318 21.854 1.00 87.06 73 GLN A C 1
ATOM 563 O O . GLN A 1 73 ? -22.258 -2.801 21.242 1.00 87.06 73 GLN A O 1
ATOM 568 N N . GLY A 1 74 ? -21.180 -2.468 23.179 1.00 86.25 74 GLY A N 1
ATOM 569 C CA . GLY A 1 74 ? -22.115 -3.239 24.000 1.00 86.25 74 GLY A CA 1
ATOM 570 C C . GLY A 1 74 ? -22.089 -4.741 23.706 1.00 86.25 74 GLY A C 1
ATOM 571 O O . GLY A 1 74 ? -23.079 -5.435 23.953 1.00 86.25 74 GLY A O 1
ATOM 572 N N . VAL A 1 75 ? -20.983 -5.249 23.155 1.00 84.06 75 VAL A N 1
ATOM 573 C CA . VAL A 1 75 ? -20.810 -6.673 22.861 1.00 84.06 75 VAL A CA 1
ATOM 574 C C . VAL A 1 75 ? -20.518 -7.407 24.168 1.00 84.06 75 VAL A C 1
ATOM 576 O O . VAL A 1 75 ? -19.607 -7.055 24.909 1.00 84.06 75 VAL A O 1
ATOM 579 N N . THR A 1 76 ? -21.325 -8.425 24.470 1.00 64.94 76 THR A N 1
ATOM 580 C CA . THR A 1 76 ? -21.244 -9.187 25.733 1.00 64.94 76 THR A CA 1
ATOM 581 C C . THR A 1 76 ? -20.452 -10.487 25.605 1.00 64.94 76 THR A C 1
ATOM 583 O O . THR A 1 76 ? -20.082 -11.086 26.614 1.00 64.94 76 THR A O 1
ATOM 586 N N . GLU A 1 77 ? -20.183 -10.916 24.374 1.00 75.06 77 GLU A N 1
ATOM 587 C CA . GLU A 1 77 ? -19.405 -12.107 24.065 1.00 75.06 77 GLU A CA 1
ATOM 588 C C . GLU A 1 77 ? -17.949 -11.712 23.794 1.00 75.06 77 GLU A C 1
ATOM 590 O O . GLU A 1 77 ? -17.666 -10.825 22.988 1.00 75.06 77 GLU A O 1
ATOM 595 N N . GLY A 1 78 ? -17.016 -12.337 24.512 1.00 78.44 78 GLY A N 1
ATOM 596 C CA . GLY A 1 78 ? -15.594 -12.036 24.383 1.00 78.44 78 GLY A CA 1
ATOM 597 C C . GLY A 1 78 ? -15.030 -12.624 23.095 1.00 78.44 78 GLY A C 1
ATOM 598 O O . GLY A 1 78 ? -14.696 -13.805 23.064 1.00 78.44 78 GLY A O 1
ATOM 599 N N . ILE A 1 79 ? -14.903 -11.807 22.050 1.00 85.69 79 ILE A N 1
ATOM 600 C CA . ILE A 1 79 ? -14.148 -12.175 20.847 1.00 85.69 79 ILE A CA 1
ATOM 601 C C . ILE A 1 79 ? -12.661 -12.101 21.193 1.00 85.69 79 ILE A C 1
ATOM 603 O O . ILE A 1 79 ? -12.181 -11.075 21.683 1.00 85.69 79 ILE A O 1
ATOM 607 N N . SER A 1 80 ? -11.923 -13.188 20.962 1.00 88.06 80 SER A N 1
ATOM 608 C CA . SER A 1 80 ? -10.480 -13.178 21.182 1.00 88.06 80 SER A CA 1
ATOM 609 C C . SER A 1 80 ? -9.784 -12.340 20.107 1.00 88.06 80 SER A C 1
ATOM 611 O O . SER A 1 80 ? -10.231 -12.274 18.962 1.00 88.06 80 SER A O 1
ATOM 613 N N . PHE A 1 81 ? -8.669 -11.694 20.457 1.00 87.94 81 PHE A N 1
ATOM 614 C CA . PHE A 1 81 ? -7.920 -10.905 19.477 1.00 87.94 81 PHE A CA 1
ATOM 615 C C . PHE A 1 81 ? -7.462 -11.721 18.252 1.00 87.94 81 PHE A C 1
ATOM 617 O O . PHE A 1 81 ? -7.634 -11.217 17.144 1.00 87.94 81 PHE A O 1
ATOM 624 N N . PRO A 1 82 ? -6.963 -12.969 18.383 1.00 88.44 82 PRO A N 1
ATOM 625 C CA . PRO A 1 82 ? -6.661 -13.806 17.221 1.00 88.44 82 PRO A CA 1
ATOM 626 C C . PRO A 1 82 ? -7.873 -14.079 16.326 1.00 88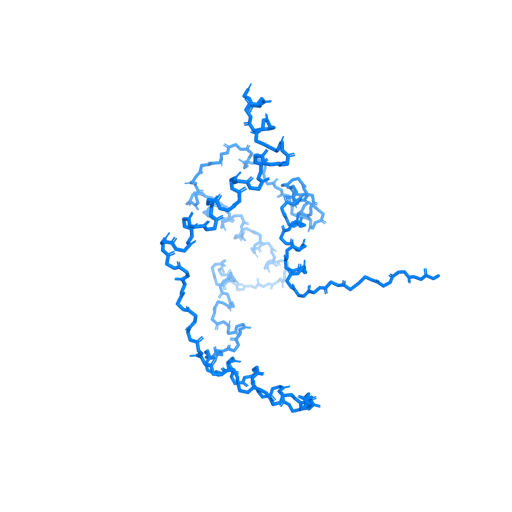.44 82 PRO A C 1
ATOM 628 O O . PRO A 1 82 ? -7.734 -14.031 15.107 1.00 88.44 82 PRO A O 1
ATOM 631 N N . ASP A 1 83 ? -9.051 -14.322 16.905 1.00 88.75 83 ASP A N 1
ATOM 632 C CA . ASP A 1 83 ? -10.269 -14.572 16.122 1.00 88.75 83 ASP A CA 1
ATOM 633 C C . ASP A 1 83 ? -10.721 -13.309 15.384 1.00 88.75 83 ASP A C 1
ATOM 635 O O . ASP A 1 83 ? -11.095 -13.375 14.218 1.00 88.75 83 ASP A O 1
ATOM 639 N N . PHE A 1 84 ? -10.636 -12.144 16.035 1.00 88.25 84 PHE A N 1
ATOM 640 C CA . PHE A 1 84 ? -10.913 -10.854 15.401 1.00 88.25 84 PHE A CA 1
ATOM 641 C C . PHE A 1 84 ? -9.914 -10.542 14.278 1.00 88.25 84 PHE A C 1
ATOM 643 O O . PHE A 1 84 ? -10.314 -10.150 13.186 1.00 88.25 84 PHE A O 1
ATOM 650 N N . ARG A 1 85 ? -8.615 -10.727 14.540 1.00 89.38 85 ARG A N 1
ATOM 651 C CA . ARG A 1 85 ? -7.525 -10.446 13.597 1.00 89.38 85 ARG A CA 1
ATOM 652 C C . ARG A 1 85 ? -7.592 -11.333 12.358 1.00 89.38 85 ARG A C 1
ATOM 654 O O . ARG A 1 85 ? -7.299 -10.854 11.272 1.00 89.38 85 ARG A O 1
ATOM 661 N N . ASN A 1 86 ? -7.926 -12.608 12.534 1.00 90.19 86 ASN A N 1
ATOM 662 C CA . ASN A 1 86 ? -7.908 -13.603 11.463 1.00 90.19 86 ASN A CA 1
ATOM 663 C C . ASN A 1 86 ? -9.305 -13.877 10.885 1.00 90.19 86 ASN A C 1
ATOM 665 O O . ASN A 1 86 ? -9.476 -14.860 10.165 1.00 90.19 86 ASN A O 1
ATOM 669 N N . ALA A 1 87 ? -10.300 -13.040 11.196 1.00 89.56 87 ALA A N 1
ATOM 670 C CA . ALA A 1 87 ? -11.688 -13.246 10.786 1.00 89.56 87 ALA A CA 1
ATOM 671 C C . ALA A 1 87 ? -11.868 -13.357 9.260 1.00 89.56 87 ALA A C 1
ATOM 673 O O . ALA A 1 87 ? -12.826 -13.976 8.800 1.00 89.56 87 ALA A O 1
ATOM 674 N N . ASP A 1 88 ? -10.958 -12.768 8.482 1.00 91.06 88 ASP A N 1
ATOM 675 C CA . ASP A 1 88 ? -10.968 -12.752 7.020 1.00 91.06 88 ASP A CA 1
ATOM 676 C C . ASP A 1 88 ? -9.837 -13.570 6.376 1.00 91.06 88 ASP A C 1
ATOM 678 O O . ASP A 1 88 ? -9.693 -13.553 5.157 1.00 91.06 88 ASP A O 1
ATOM 682 N N . ASN A 1 89 ? -9.057 -14.326 7.153 1.00 90.06 89 ASN A N 1
ATOM 683 C CA . ASN A 1 89 ? -7.872 -15.011 6.630 1.00 90.06 89 ASN A CA 1
ATOM 684 C C . ASN A 1 89 ? -8.216 -16.085 5.578 1.00 90.06 89 ASN A C 1
ATOM 686 O O . ASN A 1 89 ? -7.456 -16.310 4.641 1.00 90.06 89 ASN A O 1
ATOM 690 N N . ASP A 1 90 ? -9.390 -16.709 5.711 1.00 86.69 90 ASP A N 1
ATOM 691 C CA . ASP A 1 90 ? -9.915 -17.697 4.759 1.00 86.69 90 ASP A CA 1
ATOM 692 C C . ASP A 1 90 ? -10.826 -17.068 3.686 1.00 86.69 90 ASP A C 1
ATOM 694 O O . ASP A 1 90 ? -11.425 -17.771 2.867 1.00 86.69 90 ASP A O 1
ATOM 698 N N . VAL A 1 91 ? -10.981 -15.740 3.681 1.00 89.06 91 VAL A N 1
ATOM 699 C CA . VAL A 1 91 ? -11.779 -15.049 2.667 1.00 89.06 91 VAL A CA 1
ATOM 700 C C . VAL A 1 91 ? -10.954 -14.959 1.392 1.00 89.06 91 VAL A C 1
ATOM 702 O O . VAL A 1 91 ? -9.917 -14.303 1.337 1.00 89.06 91 VAL A O 1
ATOM 705 N N . GLN A 1 92 ? -11.447 -15.594 0.331 1.00 84.94 92 GLN A N 1
ATOM 706 C CA . GLN A 1 92 ? -10.870 -15.464 -0.999 1.00 84.94 92 GLN A CA 1
ATOM 707 C C . GLN A 1 92 ? -10.973 -14.002 -1.467 1.00 84.94 92 GLN A C 1
ATOM 709 O O . GLN A 1 92 ? -12.036 -13.537 -1.879 1.00 84.94 92 GLN A O 1
ATOM 714 N N . THR A 1 93 ? -9.868 -13.260 -1.377 1.00 85.38 93 THR A N 1
ATOM 715 C CA . THR A 1 93 ? -9.794 -11.842 -1.776 1.00 85.38 93 THR A CA 1
ATOM 716 C C . THR A 1 93 ? -9.556 -11.664 -3.273 1.00 85.38 93 THR A C 1
ATOM 718 O O . THR A 1 93 ? -9.882 -10.618 -3.835 1.00 85.38 93 THR A O 1
ATOM 721 N N . SER A 1 94 ? -9.042 -12.701 -3.933 1.00 80.69 94 SER A N 1
ATOM 722 C CA . SER A 1 94 ? -8.863 -12.768 -5.378 1.00 80.69 94 SER A CA 1
ATOM 723 C C . SER A 1 94 ? -9.384 -14.096 -5.919 1.00 80.69 94 SER A C 1
ATOM 725 O O . SER A 1 94 ? -9.137 -15.133 -5.299 1.00 80.69 94 SER A O 1
ATOM 727 N N . PRO A 1 95 ? -10.059 -14.106 -7.078 1.00 78.00 95 PRO A N 1
ATOM 728 C CA . PRO A 1 95 ? -10.387 -15.357 -7.746 1.00 78.00 95 PRO A CA 1
ATOM 729 C C . PRO A 1 95 ? -9.102 -16.141 -8.038 1.00 78.00 95 PRO A C 1
ATOM 731 O O . PRO A 1 95 ? -8.094 -15.549 -8.426 1.00 78.00 95 PRO A O 1
ATOM 734 N N . ASP A 1 96 ? -9.145 -17.460 -7.859 1.00 75.88 96 ASP A N 1
ATOM 735 C CA . ASP A 1 96 ? -8.050 -18.357 -8.230 1.00 75.88 96 ASP A CA 1
ATOM 736 C C . ASP A 1 96 ? -7.954 -18.388 -9.756 1.00 75.88 96 ASP A C 1
ATOM 738 O O . ASP A 1 96 ? -8.610 -19.177 -10.438 1.00 75.88 96 ASP A O 1
ATOM 742 N N . MET A 1 97 ? -7.196 -17.446 -10.309 1.00 81.75 97 MET A N 1
ATOM 743 C CA . MET A 1 97 ? -6.964 -17.346 -11.740 1.00 81.75 97 MET A CA 1
ATOM 744 C C . MET A 1 97 ? -5.707 -18.142 -12.058 1.00 81.75 97 MET A C 1
ATOM 746 O O . MET A 1 97 ? -4.614 -17.780 -11.628 1.00 81.75 97 MET A O 1
ATOM 750 N N . SER A 1 98 ? -5.866 -19.249 -12.782 1.00 85.25 98 SER A N 1
ATOM 751 C CA . SER A 1 98 ? -4.711 -19.995 -13.272 1.00 85.25 98 SER A CA 1
ATOM 752 C C . SER A 1 98 ? -3.957 -19.171 -14.316 1.00 85.25 98 SER A C 1
ATOM 754 O O . SER A 1 98 ? -4.563 -18.343 -15.006 1.00 85.25 98 SER A O 1
ATOM 756 N N . ASP A 1 99 ? -2.661 -19.426 -14.478 1.00 84.69 99 ASP A N 1
ATOM 757 C CA . ASP A 1 99 ? -1.838 -18.762 -15.494 1.00 84.69 99 ASP A CA 1
ATOM 758 C C . ASP A 1 99 ? -2.460 -18.898 -16.895 1.00 84.69 99 ASP A C 1
ATOM 760 O O . ASP A 1 99 ? -2.476 -17.941 -17.668 1.00 84.69 99 ASP A O 1
ATOM 764 N N . GLU A 1 100 ? -3.071 -20.045 -17.209 1.00 85.00 100 GLU A N 1
ATOM 765 C CA . GLU A 1 100 ? -3.775 -20.266 -18.478 1.00 85.00 100 GLU A CA 1
ATOM 766 C C . GLU A 1 100 ? -4.989 -19.345 -18.631 1.00 85.00 100 GLU A C 1
ATOM 768 O O . GLU A 1 100 ? -5.256 -18.840 -19.721 1.00 85.00 100 GLU A O 1
ATOM 773 N N . THR A 1 101 ? -5.712 -19.100 -17.538 1.00 82.44 101 THR A N 1
ATOM 774 C CA . THR A 1 101 ? -6.873 -18.203 -17.512 1.00 82.44 101 THR A CA 1
ATOM 775 C C . THR A 1 101 ? -6.432 -16.747 -17.677 1.00 82.44 101 THR A C 1
ATOM 777 O O . THR A 1 101 ? -7.083 -15.982 -18.391 1.00 82.44 101 THR A O 1
ATOM 780 N N . ILE A 1 102 ? -5.296 -16.364 -17.082 1.00 82.75 102 ILE A N 1
ATOM 781 C CA . ILE A 1 102 ? -4.687 -15.039 -17.266 1.00 82.75 102 ILE A CA 1
ATOM 782 C C . ILE A 1 102 ? -4.298 -14.846 -18.737 1.00 82.75 102 ILE A C 1
ATOM 784 O O . ILE A 1 102 ? -4.700 -13.856 -19.348 1.00 82.75 102 ILE A O 1
ATOM 788 N N . VAL A 1 103 ? -3.584 -15.805 -19.334 1.00 85.12 103 VAL A N 1
ATOM 789 C CA . VAL A 1 103 ? -3.171 -15.749 -20.747 1.00 85.12 103 VAL A CA 1
ATOM 790 C C . VAL A 1 103 ? -4.386 -15.669 -21.671 1.00 85.12 103 VAL A C 1
ATOM 792 O O . VAL A 1 103 ? -4.420 -14.811 -22.551 1.00 85.12 103 VAL A O 1
ATOM 795 N N . ALA A 1 104 ? -5.414 -16.490 -21.443 1.00 81.62 104 ALA A N 1
ATOM 796 C CA . ALA A 1 104 ? -6.649 -16.439 -22.222 1.00 81.62 104 ALA A CA 1
ATOM 797 C C . ALA A 1 104 ? -7.334 -15.064 -22.129 1.00 81.62 104 ALA A C 1
ATOM 799 O O . ALA A 1 104 ? -7.759 -14.524 -23.147 1.00 81.62 104 ALA A O 1
ATOM 800 N N . SER A 1 105 ? -7.366 -14.449 -20.941 1.00 78.12 105 SER A N 1
ATOM 801 C CA . SER A 1 105 ? -7.981 -13.127 -20.750 1.00 78.12 105 SER A CA 1
ATOM 802 C C . SER A 1 105 ? -7.267 -11.994 -21.498 1.00 78.12 105 SER A C 1
ATOM 804 O O . SER A 1 105 ? -7.905 -11.021 -21.885 1.00 78.12 105 SER A O 1
ATOM 806 N N . VAL A 1 106 ? -5.960 -12.125 -21.743 1.00 77.94 106 VAL A N 1
ATOM 807 C CA . VAL A 1 106 ? -5.182 -11.164 -22.542 1.00 77.94 106 VAL A CA 1
ATOM 808 C C . VAL A 1 106 ? -5.378 -11.411 -24.039 1.00 77.94 106 VAL A C 1
ATOM 810 O O . VAL A 1 106 ? -5.466 -10.459 -24.809 1.00 77.94 106 VAL A O 1
ATOM 813 N N . VAL A 1 107 ? -5.485 -12.676 -24.451 1.00 75.00 107 VAL A N 1
ATOM 814 C CA . VAL A 1 107 ? -5.642 -13.070 -25.860 1.00 75.00 107 VAL A CA 1
ATOM 815 C C . VAL A 1 107 ? -7.048 -12.760 -26.391 1.00 75.00 107 VAL A C 1
ATOM 817 O O . VAL A 1 107 ? -7.190 -12.335 -27.536 1.00 75.00 107 VAL A O 1
ATOM 820 N N . GLU A 1 108 ? -8.098 -12.912 -25.578 1.00 59.59 108 GLU A N 1
ATOM 821 C CA . GLU A 1 108 ? -9.486 -12.669 -26.010 1.00 59.59 108 GLU A CA 1
ATOM 822 C C . GLU A 1 108 ? -9.854 -11.178 -26.152 1.00 59.59 108 GLU A C 1
ATOM 824 O O . GLU A 1 108 ? -10.866 -10.853 -26.774 1.00 59.59 108 GLU A O 1
ATOM 829 N N . VAL A 1 109 ? -9.026 -10.254 -25.646 1.00 54.00 109 VAL A N 1
ATOM 830 C CA . VAL A 1 109 ? -9.234 -8.795 -25.786 1.00 54.00 109 VAL A CA 1
ATOM 831 C C . VAL A 1 109 ? -8.744 -8.255 -27.143 1.00 54.00 109 VAL A C 1
ATOM 833 O O . VAL A 1 109 ? -8.869 -7.065 -27.418 1.00 54.00 109 VAL A O 1
ATOM 836 N N . SER A 1 110 ? -8.306 -9.116 -28.066 1.00 56.16 110 SER A N 1
ATOM 837 C CA . SER A 1 110 ? -8.002 -8.720 -29.447 1.00 56.16 110 SER A CA 1
ATOM 838 C C . SER A 1 110 ? -9.098 -9.075 -30.473 1.00 56.16 110 SER A C 1
ATOM 840 O O . SER A 1 110 ? -8.840 -9.865 -31.381 1.00 56.16 110 SER A O 1
ATOM 842 N N . PRO A 1 111 ? -10.301 -8.462 -30.440 1.00 53.06 111 PRO A N 1
ATOM 843 C CA . PRO A 1 111 ? -11.141 -8.358 -31.623 1.00 53.06 111 PRO A CA 1
ATOM 844 C C . PRO A 1 111 ? -11.188 -6.891 -32.088 1.00 53.06 111 PRO A C 1
ATOM 846 O O . PRO A 1 111 ? -11.987 -6.107 -31.581 1.00 53.06 111 PRO A O 1
ATOM 849 N N . ASN A 1 112 ? -10.352 -6.566 -33.083 1.00 53.09 112 ASN A N 1
ATOM 850 C CA . ASN A 1 112 ? -10.207 -5.289 -33.817 1.00 53.09 112 ASN A CA 1
ATOM 851 C C . ASN A 1 112 ? -9.080 -4.336 -33.387 1.00 53.09 112 ASN A C 1
ATOM 853 O O . ASN A 1 112 ? -9.345 -3.177 -33.091 1.00 53.09 112 ASN A O 1
ATOM 857 N N . ASP A 1 113 ? -7.832 -4.760 -33.559 1.00 47.41 113 ASP A N 1
ATOM 858 C CA . ASP A 1 113 ? -6.889 -3.900 -34.286 1.00 47.41 113 ASP A CA 1
ATOM 859 C C . ASP A 1 113 ? -6.483 -4.652 -35.555 1.00 47.41 113 ASP A C 1
ATOM 861 O O . ASP A 1 113 ? -5.494 -5.377 -35.617 1.00 47.41 113 ASP A O 1
ATOM 865 N N . SER A 1 114 ? -7.357 -4.558 -36.559 1.00 51.91 114 SER A N 1
ATOM 866 C CA . SER A 1 114 ? -6.998 -4.846 -37.942 1.00 51.91 114 SER A CA 1
ATOM 867 C C . SER A 1 114 ? -6.127 -3.702 -38.442 1.00 51.91 114 SER A C 1
ATOM 869 O O . SER A 1 114 ? -6.642 -2.775 -39.056 1.00 51.91 114 SER A O 1
ATOM 871 N N . ASP A 1 115 ? -4.827 -3.787 -38.189 1.00 45.28 115 ASP A N 1
ATOM 872 C CA . ASP A 1 115 ? -3.845 -3.255 -39.123 1.00 45.28 115 ASP A CA 1
ATOM 873 C C . ASP A 1 115 ? -3.136 -4.459 -39.743 1.00 45.28 115 ASP A C 1
ATOM 875 O O . ASP A 1 115 ? -2.370 -5.188 -39.113 1.00 45.28 115 ASP A O 1
ATOM 879 N N . GLU A 1 116 ? -3.529 -4.716 -40.988 1.00 51.09 116 GLU A N 1
ATOM 880 C CA . GLU A 1 116 ? -2.872 -5.621 -41.914 1.00 51.09 116 GLU A CA 1
ATOM 881 C C . GLU A 1 116 ? -1.422 -5.162 -42.103 1.00 51.09 116 GLU A C 1
ATOM 883 O O . GLU A 1 116 ? -1.152 -4.299 -42.927 1.00 51.09 116 GLU A O 1
ATOM 888 N N . ASP A 1 117 ? -0.488 -5.758 -41.372 1.00 41.69 117 ASP A N 1
ATOM 889 C CA . ASP A 1 117 ? 0.892 -5.894 -41.827 1.00 41.69 117 ASP A CA 1
ATOM 890 C C . ASP A 1 117 ? 1.342 -7.330 -41.547 1.00 41.69 117 ASP A C 1
ATOM 892 O O . ASP A 1 117 ? 1.952 -7.682 -40.537 1.00 41.69 117 ASP A O 1
ATOM 896 N N . ASP A 1 118 ? 0.949 -8.174 -42.496 1.00 51.78 118 ASP A N 1
ATOM 897 C CA . ASP A 1 118 ? 1.528 -9.473 -42.798 1.00 51.78 118 ASP A CA 1
ATOM 898 C C . ASP A 1 118 ? 3.045 -9.335 -42.986 1.00 51.78 118 ASP A C 1
ATOM 900 O O . ASP A 1 118 ? 3.514 -8.982 -44.067 1.00 51.78 118 ASP A O 1
ATOM 904 N N . MET A 1 119 ? 3.810 -9.605 -41.927 1.00 42.22 119 MET A N 1
ATOM 905 C CA . MET A 1 119 ? 5.127 -10.226 -42.035 1.00 42.22 119 MET A CA 1
AT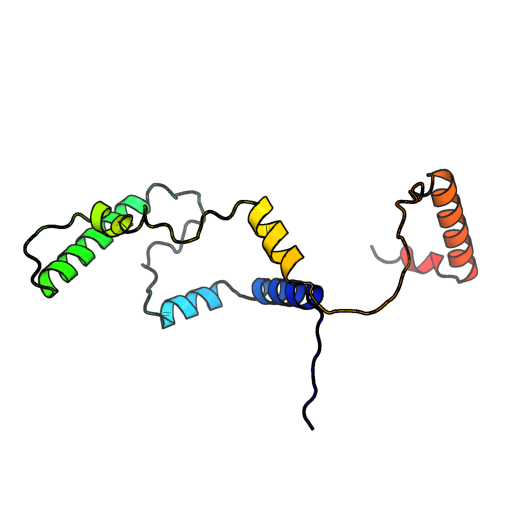OM 906 C C . MET A 1 119 ? 5.338 -11.184 -40.864 1.00 42.22 119 MET A C 1
ATOM 908 O O . MET A 1 119 ? 5.719 -10.790 -39.762 1.00 42.22 119 MET A O 1
ATOM 912 N N . GLU A 1 120 ? 5.100 -12.463 -41.146 1.00 47.28 120 GLU A N 1
ATOM 913 C CA . GLU A 1 120 ? 5.754 -13.627 -40.543 1.00 47.28 120 GLU A CA 1
ATOM 914 C C . GLU A 1 120 ? 7.160 -13.282 -40.006 1.00 47.28 120 GLU A C 1
ATOM 916 O O . GLU A 1 120 ? 8.143 -13.264 -40.751 1.00 47.28 120 GLU A O 1
ATOM 921 N N . SER A 1 121 ? 7.285 -13.019 -38.702 1.00 39.91 121 SER A N 1
ATOM 922 C CA . SER A 1 121 ? 8.589 -13.040 -38.038 1.00 39.91 121 SER A CA 1
ATOM 923 C C . SER A 1 121 ? 8.900 -14.483 -37.677 1.00 39.91 121 SER A C 1
ATOM 925 O O . SER A 1 121 ? 8.798 -14.900 -36.522 1.00 39.91 121 SER A O 1
ATOM 927 N N . ASP A 1 122 ? 9.285 -15.234 -38.705 1.00 40.47 122 ASP A N 1
ATOM 928 C CA . ASP A 1 122 ? 10.073 -16.445 -38.562 1.00 40.47 122 ASP A CA 1
ATOM 929 C C . ASP A 1 122 ? 11.220 -16.172 -37.580 1.00 40.47 122 ASP A C 1
ATOM 931 O O . ASP A 1 122 ? 11.900 -15.141 -37.623 1.00 40.47 122 ASP A O 1
ATOM 935 N N . ASN A 1 123 ? 11.414 -17.103 -36.660 1.00 52.00 123 ASN A N 1
ATOM 936 C CA . ASN A 1 123 ? 12.560 -17.144 -35.775 1.00 52.00 123 ASN A CA 1
ATOM 937 C C . ASN A 1 123 ? 13.805 -17.478 -36.612 1.00 52.00 123 ASN A C 1
ATOM 939 O O . ASN A 1 123 ? 14.329 -18.591 -36.557 1.00 52.00 123 ASN A O 1
ATOM 943 N N . THR A 1 124 ? 14.305 -16.522 -37.395 1.00 43.69 124 THR A N 1
ATOM 944 C CA . THR A 1 124 ? 15.626 -16.641 -38.003 1.00 43.69 124 THR A CA 1
ATOM 945 C C . THR A 1 124 ? 16.644 -16.206 -36.965 1.00 43.69 124 THR A C 1
ATOM 947 O O . THR A 1 124 ? 16.928 -15.018 -36.811 1.00 43.69 124 THR A O 1
ATOM 950 N N . GLY A 1 125 ? 17.153 -17.184 -36.215 1.00 47.88 125 GLY A N 1
ATOM 951 C CA . GLY A 1 125 ? 18.235 -16.994 -35.263 1.00 47.88 125 GLY A CA 1
ATOM 952 C C . GLY A 1 125 ? 19.384 -16.207 -35.886 1.00 47.88 125 GLY A C 1
ATOM 953 O O . GLY A 1 125 ? 20.067 -16.698 -36.784 1.00 47.88 125 GLY A O 1
ATOM 954 N N . ASP A 1 126 ? 19.604 -14.994 -35.388 1.00 52.53 126 ASP A N 1
ATOM 955 C CA . ASP A 1 126 ? 20.847 -14.281 -35.632 1.00 52.53 126 ASP A CA 1
ATOM 956 C C . ASP A 1 126 ? 21.936 -14.979 -34.801 1.00 52.53 126 ASP A C 1
ATOM 958 O O . ASP A 1 126 ? 21.817 -15.049 -33.569 1.00 52.53 126 ASP A O 1
ATOM 962 N N . PRO A 1 127 ? 22.973 -15.579 -35.416 1.00 59.41 127 PRO A N 1
ATOM 963 C CA . PRO A 1 127 ? 24.090 -16.097 -34.655 1.00 59.41 127 PRO A CA 1
ATOM 964 C C . PRO A 1 127 ? 24.782 -14.892 -34.024 1.00 59.41 127 PRO A C 1
ATOM 966 O O . PRO A 1 127 ? 25.452 -14.129 -34.717 1.00 59.41 127 PRO A O 1
ATOM 969 N N . GLY A 1 128 ? 24.601 -14.717 -32.710 1.00 57.88 128 GLY A N 1
ATOM 970 C CA . GLY A 1 128 ? 25.255 -13.650 -31.956 1.00 57.88 128 GLY A CA 1
ATOM 971 C C . GLY A 1 128 ? 26.713 -13.527 -32.394 1.00 57.88 128 GLY A C 1
ATOM 972 O O . GLY A 1 128 ? 27.427 -14.535 -32.427 1.00 57.88 128 GLY A O 1
ATOM 973 N N . SER A 1 129 ? 27.107 -12.318 -32.817 1.00 65.88 129 SER A N 1
ATOM 974 C CA . SER A 1 129 ? 28.372 -12.088 -33.520 1.00 65.88 129 SER A CA 1
ATOM 975 C C . SER A 1 129 ? 29.520 -12.821 -32.840 1.00 65.88 129 SER A C 1
ATOM 977 O O . SER A 1 129 ? 29.727 -12.721 -31.626 1.00 65.88 129 SER A O 1
ATOM 979 N N . THR A 1 130 ? 30.279 -13.573 -33.629 1.00 77.50 130 THR A N 1
ATOM 980 C CA . THR A 1 130 ? 31.369 -14.382 -33.095 1.00 77.50 130 THR A CA 1
ATOM 981 C C . THR A 1 130 ? 32.438 -13.485 -32.468 1.00 77.50 130 THR A C 1
ATOM 983 O O . THR A 1 130 ? 32.624 -12.328 -32.854 1.00 77.50 130 THR A O 1
ATOM 986 N N . VAL A 1 131 ? 33.212 -14.022 -31.521 1.00 76.25 131 VAL A N 1
ATOM 987 C CA . VAL A 1 131 ? 34.300 -13.275 -30.855 1.00 76.25 131 VAL A CA 1
ATOM 988 C C . VAL A 1 131 ? 35.275 -12.654 -31.871 1.00 76.25 131 VAL A C 1
ATOM 990 O O . VAL A 1 131 ? 35.793 -11.558 -31.654 1.00 76.25 131 VAL A O 1
ATOM 993 N N . GLY A 1 132 ? 35.492 -13.320 -33.011 1.00 78.38 132 GLY A N 1
ATOM 994 C CA . GLY A 1 132 ? 36.319 -12.803 -34.101 1.00 78.38 132 GLY A CA 1
ATOM 995 C C . GLY A 1 132 ? 35.737 -11.555 -34.769 1.00 78.38 132 GLY A C 1
ATOM 996 O O . GLY A 1 132 ? 36.478 -10.618 -35.063 1.00 78.38 132 GLY A O 1
ATOM 997 N N . GLU A 1 133 ? 34.423 -11.498 -34.972 1.00 84.44 133 GLU A N 1
ATOM 998 C CA . GLU A 1 133 ? 33.741 -10.333 -35.546 1.00 84.44 133 GLU A CA 1
ATOM 999 C C . GLU A 1 133 ? 33.725 -9.165 -34.566 1.00 84.44 133 GLU A C 1
ATOM 1001 O O . GLU A 1 133 ? 34.096 -8.050 -34.937 1.00 84.44 133 GLU A O 1
ATOM 1006 N N . ALA A 1 134 ? 33.435 -9.434 -33.291 1.00 83.69 134 ALA A N 1
ATOM 1007 C CA . ALA A 1 134 ? 33.532 -8.439 -32.227 1.00 83.69 134 ALA A CA 1
ATOM 1008 C C . ALA A 1 134 ? 34.941 -7.817 -32.159 1.00 83.69 134 ALA A C 1
ATOM 1010 O O . ALA A 1 134 ? 35.086 -6.595 -32.104 1.00 83.69 134 ALA A O 1
ATOM 1011 N N . ALA A 1 135 ? 35.996 -8.633 -32.262 1.00 83.38 135 ALA A N 1
ATOM 1012 C CA . ALA A 1 135 ? 37.376 -8.148 -32.281 1.00 83.38 135 ALA A CA 1
ATOM 1013 C C . ALA A 1 135 ? 37.680 -7.258 -33.501 1.00 83.38 135 ALA A C 1
ATOM 1015 O O . ALA A 1 135 ? 38.403 -6.263 -33.381 1.00 83.38 135 ALA A O 1
ATOM 1016 N N . ARG A 1 136 ? 37.106 -7.567 -34.674 1.00 85.88 136 ARG A N 1
ATOM 1017 C CA . ARG A 1 136 ? 37.239 -6.710 -35.863 1.00 85.88 136 ARG A CA 1
ATOM 1018 C C . ARG A 1 136 ? 36.528 -5.376 -35.674 1.00 85.88 136 ARG A C 1
ATOM 1020 O O . ARG A 1 136 ? 37.127 -4.349 -35.989 1.00 85.88 136 ARG A O 1
ATOM 1027 N N . TYR A 1 137 ? 35.319 -5.363 -35.116 1.00 88.56 137 TYR A N 1
ATOM 1028 C CA . TYR A 1 137 ? 34.604 -4.118 -34.819 1.00 88.56 137 TYR A CA 1
ATOM 1029 C C . TYR A 1 137 ? 35.382 -3.236 -33.836 1.00 88.56 137 TYR A C 1
ATOM 1031 O O . TYR A 1 137 ? 35.576 -2.049 -34.099 1.00 88.56 137 TYR A O 1
ATOM 1039 N N . VAL A 1 138 ? 35.943 -3.820 -32.774 1.00 86.81 138 VAL A N 1
ATOM 1040 C CA . VAL A 1 138 ? 36.802 -3.105 -31.813 1.00 86.81 138 VAL A CA 1
ATOM 1041 C C . VAL A 1 138 ? 38.045 -2.521 -32.495 1.00 86.81 138 VAL A C 1
ATOM 1043 O O . VAL A 1 138 ? 38.437 -1.388 -32.210 1.00 86.81 138 VAL A O 1
ATOM 1046 N N . SER A 1 139 ? 38.658 -3.250 -33.432 1.00 87.44 139 SER A N 1
ATOM 1047 C CA . SER A 1 139 ? 39.801 -2.751 -34.207 1.00 87.44 139 SER A CA 1
ATOM 1048 C C . SER A 1 139 ? 39.419 -1.565 -35.102 1.00 87.44 139 SER A C 1
ATOM 1050 O O . SER A 1 139 ? 40.133 -0.562 -35.127 1.00 87.44 139 SER A O 1
ATOM 1052 N N . VAL A 1 140 ? 38.260 -1.624 -35.769 1.00 90.38 140 VAL A N 1
ATOM 1053 C CA . VAL A 1 140 ? 37.733 -0.518 -36.587 1.00 90.38 140 VAL A CA 1
ATOM 1054 C C . VAL A 1 140 ? 37.457 0.720 -35.731 1.00 90.38 140 VAL A C 1
ATOM 1056 O O . VAL A 1 140 ? 37.857 1.824 -36.104 1.00 90.38 140 VAL A O 1
ATOM 1059 N N . MET A 1 141 ? 36.837 0.546 -34.561 1.00 86.94 141 MET A N 1
ATOM 1060 C CA . MET A 1 141 ? 36.562 1.645 -33.630 1.00 86.94 141 MET A CA 1
ATOM 1061 C C . MET A 1 141 ? 37.849 2.287 -33.103 1.00 86.94 141 MET A C 1
ATOM 1063 O O . MET A 1 141 ? 37.925 3.512 -33.018 1.00 86.94 141 MET A O 1
ATOM 1067 N N . ARG A 1 142 ? 38.885 1.487 -32.818 1.00 82.75 142 ARG A N 1
ATOM 1068 C CA . ARG A 1 142 ? 40.199 1.991 -32.391 1.00 82.75 142 ARG A CA 1
ATOM 1069 C C . ARG A 1 142 ? 40.843 2.872 -33.462 1.00 82.75 142 ARG A C 1
ATOM 1071 O O . ARG A 1 142 ? 41.204 4.009 -33.178 1.00 82.75 142 ARG A O 1
ATOM 1078 N N . VAL A 1 143 ? 40.899 2.393 -34.705 1.00 86.88 143 VAL A N 1
ATOM 1079 C CA . VAL A 1 143 ? 41.466 3.154 -35.834 1.00 86.88 143 VAL A CA 1
ATOM 1080 C C . VAL A 1 143 ? 40.670 4.434 -36.103 1.00 86.88 143 VAL A C 1
ATOM 1082 O O . VAL A 1 143 ? 41.242 5.473 -36.437 1.00 86.88 143 VAL A O 1
ATOM 1085 N N . PHE A 1 144 ? 39.345 4.389 -35.959 1.00 88.50 144 PHE A N 1
ATOM 1086 C CA . PHE A 1 144 ? 38.501 5.575 -36.078 1.00 88.50 144 PHE A CA 1
ATOM 1087 C C . PHE A 1 144 ? 38.803 6.608 -34.983 1.00 88.50 144 PHE A C 1
ATOM 1089 O O . PHE A 1 144 ? 38.956 7.792 -35.290 1.00 88.50 144 PHE A O 1
ATOM 1096 N N . ALA A 1 145 ? 38.929 6.170 -33.728 1.00 84.81 145 ALA A N 1
ATOM 1097 C CA . ALA A 1 145 ? 39.236 7.038 -32.594 1.00 84.81 145 ALA A CA 1
ATOM 1098 C C . ALA A 1 145 ? 40.620 7.693 -32.725 1.00 84.81 145 ALA A C 1
ATOM 1100 O O . ALA A 1 145 ? 40.753 8.891 -32.477 1.00 84.81 145 ALA A O 1
ATOM 1101 N N . GLU A 1 146 ? 41.623 6.946 -33.189 1.00 84.62 146 GLU A N 1
ATOM 1102 C CA . GLU A 1 146 ? 42.970 7.459 -33.473 1.00 84.62 146 GLU A CA 1
ATOM 1103 C C . GLU A 1 146 ? 42.947 8.512 -34.590 1.00 84.62 146 GLU A C 1
ATOM 1105 O O . GLU A 1 146 ? 43.467 9.612 -34.419 1.00 84.62 146 GLU A O 1
ATOM 1110 N N . LYS A 1 147 ? 42.257 8.237 -35.708 1.00 82.44 147 LYS A N 1
ATOM 1111 C CA . LYS A 1 147 ? 42.127 9.189 -36.830 1.00 82.44 147 LYS A CA 1
ATOM 1112 C C . LYS A 1 147 ? 41.400 10.478 -36.463 1.00 82.44 147 LYS A C 1
ATOM 1114 O O . LYS A 1 147 ? 41.589 11.495 -37.125 1.00 82.44 147 LYS A O 1
ATOM 1119 N N . ARG A 1 148 ? 40.526 10.431 -35.461 1.00 82.19 148 ARG A N 1
ATOM 1120 C CA . ARG A 1 148 ? 39.745 11.583 -34.999 1.00 82.19 148 ARG A CA 1
ATOM 1121 C C . ARG A 1 148 ? 40.372 12.282 -33.787 1.00 82.19 148 ARG A C 1
ATOM 1123 O O . ARG A 1 148 ? 39.807 13.270 -33.334 1.00 82.19 148 ARG A O 1
ATOM 1130 N N . GLY A 1 149 ? 41.510 11.801 -33.277 1.00 77.50 149 GLY A N 1
ATOM 1131 C CA . GLY A 1 149 ? 42.172 12.364 -32.094 1.00 77.50 149 GLY A CA 1
ATOM 1132 C C . GLY A 1 149 ? 41.405 12.140 -30.785 1.00 77.50 149 GLY A C 1
ATOM 1133 O O . GLY A 1 149 ? 41.640 12.841 -29.808 1.00 77.50 149 GLY A O 1
ATOM 1134 N N . LEU A 1 150 ? 40.474 11.178 -30.742 1.00 71.81 150 LEU A N 1
ATOM 1135 C CA . LEU A 1 150 ? 39.680 10.870 -29.543 1.00 71.81 150 LEU A CA 1
ATOM 1136 C C . LEU A 1 150 ? 40.434 9.991 -28.532 1.00 71.81 150 LEU A C 1
ATOM 1138 O O . LEU A 1 150 ? 39.964 9.831 -27.408 1.00 71.81 150 LEU A O 1
ATOM 1142 N N . ALA A 1 151 ? 41.581 9.426 -28.913 1.00 62.81 151 ALA A N 1
ATOM 1143 C CA . ALA A 1 151 ? 42.338 8.496 -28.076 1.00 62.81 151 ALA A CA 1
ATOM 1144 C C . ALA A 1 151 ? 42.942 9.149 -26.813 1.00 62.81 151 ALA A C 1
ATOM 1146 O O . ALA A 1 151 ? 43.079 8.483 -25.791 1.00 62.81 151 ALA A O 1
ATOM 1147 N N . GLU A 1 152 ? 43.254 10.449 -26.846 1.00 60.56 152 GLU A N 1
ATOM 1148 C CA . GLU A 1 152 ? 43.938 11.142 -25.740 1.00 60.56 152 GLU A CA 1
ATOM 1149 C C . GLU A 1 152 ? 42.995 11.635 -24.626 1.00 60.56 152 GLU A C 1
ATOM 1151 O O . GLU A 1 152 ? 43.449 11.958 -23.531 1.00 60.56 152 GLU A O 1
ATOM 1156 N N . ASN A 1 153 ? 41.673 11.616 -24.841 1.00 56.91 153 ASN A N 1
ATOM 1157 C CA . ASN A 1 153 ? 40.689 12.082 -23.849 1.00 56.91 153 ASN A CA 1
ATOM 1158 C C . ASN A 1 153 ? 40.358 11.049 -22.753 1.00 56.91 153 ASN A C 1
ATOM 1160 O O . ASN A 1 153 ? 39.563 11.341 -21.862 1.00 56.91 153 ASN A O 1
ATOM 1164 N N . PHE A 1 154 ? 40.949 9.851 -22.805 1.00 54.44 154 PHE A N 1
ATOM 1165 C CA . PHE A 1 154 ? 40.699 8.778 -21.832 1.00 54.44 154 PHE A CA 1
ATOM 1166 C C . PHE A 1 154 ? 41.823 8.588 -20.799 1.00 54.44 154 PHE A C 1
ATOM 1168 O O . PHE A 1 154 ? 41.667 7.772 -19.896 1.00 54.44 154 PHE A O 1
ATOM 1175 N N . VAL A 1 155 ? 42.939 9.325 -20.896 1.00 52.91 155 VAL A N 1
ATOM 1176 C CA . VAL A 1 155 ? 44.112 9.130 -20.013 1.00 52.91 155 VAL A CA 1
ATOM 1177 C C . VAL A 1 155 ? 44.201 10.162 -18.875 1.00 52.91 155 VAL A C 1
ATOM 1179 O O . VAL A 1 155 ? 44.903 9.936 -17.897 1.00 52.91 155 VAL A O 1
ATOM 1182 N N . THR A 1 156 ? 43.448 11.263 -18.911 1.00 47.72 156 THR A N 1
ATOM 1183 C CA . THR A 1 156 ? 43.528 12.346 -17.907 1.00 47.72 156 THR A CA 1
ATOM 1184 C C . THR A 1 156 ? 42.275 12.475 -17.043 1.00 47.72 156 THR A C 1
ATOM 1186 O O . THR A 1 156 ? 41.710 13.558 -16.883 1.00 47.72 156 THR A O 1
ATOM 1189 N N . ARG A 1 157 ? 41.839 11.372 -16.428 1.00 48.34 157 ARG A N 1
ATOM 1190 C CA . ARG A 1 157 ? 40.953 11.454 -15.258 1.00 48.34 157 ARG A CA 1
ATOM 1191 C C . ARG A 1 157 ? 41.181 10.288 -14.292 1.00 48.34 157 ARG A C 1
ATOM 1193 O O . ARG A 1 157 ? 40.372 9.372 -14.201 1.00 48.34 157 ARG A O 1
ATOM 1200 N N . SER A 1 158 ? 42.311 10.352 -13.594 1.00 40.28 158 SER A N 1
ATOM 1201 C CA . SER A 1 158 ? 42.553 9.690 -12.306 1.00 40.28 158 SER A CA 1
ATOM 1202 C C . SER A 1 158 ? 42.772 10.760 -11.251 1.00 40.28 158 SER A C 1
ATOM 1204 O O . SER A 1 158 ? 43.616 11.640 -11.542 1.00 40.28 158 SER A O 1
#

Sequence (158 aa):
MGKLFSIDLIGTIHLLEYSWRQVEATTVQNCFKRAGFSMCAGDADDASDTIDQTSEIVDEACKTLLAEVLEWQGVTEGISFPDFRNADNDVQTSPDMSDETIVASVVEVSPNDSDEDDMESDNTGDPGSTVGEAARYVSVMRVFAEKRGLAENFVTRS

Foldseek 3Di:
DDDDDDDDPVRVVVVVVVVVVPCDPVNVQVVCVVVVHDDDPPPPDDPDDPPPPVVVVVQVVQQVVVVVVCVVVVNPDDDGSVCVVCVCVPPCPDPPQDPVNVVVVVVVVPDDPPDDDDDPPDCPDDPDDDPVVVVVVVVVVVVVCVVVVVVPVPPPDD